Protein AF-A0A1F7W6I4-F1 (afdb_monomer_lite)

pLDDT: mean 79.69, std 18.47, range [38.31, 96.06]

Secondary structure (DSSP, 8-state):
------SSHHHHHHHHHHHHGGGS--PPP---TTEEEEES----HHHHHHHHHHHHHIIIIITTTS-TTS---TTSHHHHHHHHHHHHHHHHHHHHSTT-EEETTEEEETTEEEEE---

Sequence (119 aa):
MIMGNRGEGDREAIADSMEAIGKIERKATFSSRYVYKSEGVPNDPDVIAAIDAWADVWGNEVTSLVNNEGILNMEDPAQKAASEHLADKADAVAKLLPNAQFMTGMVKFDGGRVELSSS

Structure (mmCIF, N/CA/C/O backbone):
data_AF-A0A1F7W6I4-F1
#
_entry.id   AF-A0A1F7W6I4-F1
#
loop_
_atom_site.group_PDB
_atom_site.id
_atom_site.type_symbol
_atom_site.label_atom_id
_atom_site.label_alt_id
_atom_site.label_comp_id
_atom_site.label_asym_id
_atom_site.label_entity_id
_atom_site.label_seq_id
_atom_site.pdbx_PDB_ins_code
_atom_site.Cartn_x
_atom_site.Cartn_y
_atom_site.Cartn_z
_atom_site.occupancy
_atom_site.B_iso_or_equiv
_atom_site.auth_seq_id
_atom_site.auth_comp_id
_atom_site.auth_asym_id
_atom_site.auth_atom_id
_atom_site.pdbx_PDB_model_num
ATOM 1 N N . MET A 1 1 ? -48.519 20.800 43.716 1.00 38.31 1 MET A N 1
ATOM 2 C CA . MET A 1 1 ? -47.527 19.726 43.919 1.00 38.31 1 MET A CA 1
ATOM 3 C C . MET A 1 1 ? -47.147 19.154 42.565 1.00 38.31 1 MET A C 1
ATOM 5 O O . MET A 1 1 ? -48.041 18.830 41.802 1.00 38.31 1 MET A O 1
ATOM 9 N N . ILE A 1 2 ? -45.832 19.074 42.356 1.00 44.78 2 ILE A N 1
ATOM 10 C CA . ILE A 1 2 ? -45.048 18.177 41.490 1.00 44.78 2 ILE A CA 1
ATOM 11 C C . ILE A 1 2 ? -45.179 18.352 39.961 1.00 44.78 2 ILE A C 1
ATOM 13 O O . ILE A 1 2 ? -46.136 17.937 39.318 1.00 44.78 2 ILE A O 1
ATOM 17 N N . MET A 1 3 ? -44.112 18.979 39.448 1.00 50.19 3 MET A N 1
ATOM 18 C CA . MET A 1 3 ? -43.516 18.965 38.107 1.00 50.19 3 MET A CA 1
ATOM 19 C C . MET A 1 3 ? -43.651 17.659 37.313 1.00 50.19 3 MET A C 1
ATOM 21 O O . MET A 1 3 ? -43.640 16.569 37.871 1.00 50.19 3 MET A O 1
ATOM 25 N N . GLY A 1 4 ? -43.579 17.787 35.987 1.00 39.44 4 GLY A N 1
ATOM 26 C CA . GLY A 1 4 ? -43.217 16.685 35.099 1.00 39.44 4 GLY A CA 1
ATOM 27 C C . GLY A 1 4 ? -42.786 17.194 33.729 1.00 39.44 4 GLY A C 1
ATOM 28 O O . GLY A 1 4 ? -43.595 17.213 32.804 1.00 39.44 4 GLY A O 1
ATOM 29 N N . ASN A 1 5 ? -41.525 17.630 33.625 1.00 49.81 5 ASN A N 1
ATOM 30 C CA . ASN A 1 5 ? -40.815 17.893 32.371 1.00 49.81 5 ASN A CA 1
ATOM 31 C C . ASN A 1 5 ? -41.010 16.715 31.405 1.00 49.81 5 ASN A C 1
ATOM 33 O O . ASN A 1 5 ? -40.411 15.658 31.575 1.00 49.81 5 ASN A O 1
ATOM 37 N N . ARG A 1 6 ? -41.840 16.894 30.376 1.00 47.19 6 ARG A N 1
ATOM 38 C CA . ARG A 1 6 ? -42.013 15.919 29.294 1.00 47.19 6 ARG A CA 1
ATOM 39 C C . ARG A 1 6 ? -41.261 16.428 28.066 1.00 47.19 6 ARG A C 1
ATOM 41 O O . ARG A 1 6 ? -41.856 16.906 27.110 1.00 47.19 6 ARG A O 1
ATOM 48 N N . GLY A 1 7 ? -39.937 16.430 28.166 1.00 48.00 7 GLY A N 1
ATOM 49 C CA . GLY A 1 7 ? -39.043 16.886 27.097 1.00 48.00 7 GLY A CA 1
ATOM 50 C C . GLY A 1 7 ? -37.645 16.270 27.141 1.00 48.00 7 GLY A C 1
ATOM 51 O O . GLY A 1 7 ? -36.772 16.732 26.413 1.00 48.00 7 GLY A O 1
ATOM 52 N N . GLU A 1 8 ? -37.431 15.260 27.989 1.00 48.56 8 GLU A N 1
ATOM 53 C CA . GLU A 1 8 ? -36.101 14.692 28.253 1.00 48.56 8 GLU A CA 1
ATOM 54 C C . GLU A 1 8 ? -35.989 13.206 27.860 1.00 48.56 8 GLU A C 1
ATOM 56 O O . GLU A 1 8 ? -34.895 12.734 27.603 1.00 48.56 8 GLU A O 1
ATOM 61 N N . GLY A 1 9 ? -37.106 12.483 27.678 1.00 47.19 9 GLY A N 1
ATOM 62 C CA . GLY A 1 9 ? -37.075 11.054 27.313 1.00 47.19 9 GLY A CA 1
ATOM 63 C C . GLY A 1 9 ? -36.758 10.757 25.839 1.00 47.19 9 GLY A C 1
ATOM 64 O O . GLY A 1 9 ? -36.107 9.763 25.536 1.00 47.19 9 GLY A O 1
ATOM 65 N N . ASP A 1 10 ? -37.166 11.625 24.909 1.00 49.38 10 ASP A N 1
ATOM 66 C CA . ASP A 1 10 ? -36.937 11.411 23.468 1.00 49.38 10 ASP A CA 1
ATOM 67 C C . ASP A 1 10 ? -35.521 11.794 23.014 1.00 49.38 10 ASP A C 1
ATOM 69 O O . ASP A 1 10 ? -35.068 11.364 21.958 1.00 49.38 10 ASP A O 1
ATOM 73 N N . ARG A 1 11 ? -34.798 12.605 23.796 1.00 48.62 11 ARG A N 1
ATOM 74 C CA . ARG A 1 11 ? -33.423 13.009 23.457 1.00 48.62 11 ARG A CA 1
ATOM 75 C C . ARG A 1 11 ? -32.387 11.996 23.928 1.00 48.62 11 ARG A C 1
ATOM 77 O O . ARG A 1 11 ? -31.378 11.825 23.250 1.00 48.62 11 ARG A O 1
ATOM 84 N N . GLU A 1 12 ? -32.657 11.290 25.023 1.00 47.94 12 GLU A N 1
ATOM 85 C CA . GLU A 1 12 ? -31.777 10.224 25.511 1.00 47.94 12 GLU A CA 1
ATOM 86 C C . GLU A 1 12 ? -31.870 8.956 24.646 1.00 47.94 12 GLU A C 1
ATOM 88 O O . GLU A 1 12 ? -30.846 8.342 24.369 1.00 47.94 12 GLU A O 1
ATOM 93 N N . ALA A 1 13 ? -33.044 8.618 24.094 1.00 51.88 13 ALA A N 1
ATOM 94 C CA . ALA A 1 13 ? -33.189 7.453 23.208 1.00 51.88 13 ALA A CA 1
ATOM 95 C C . ALA A 1 13 ? -32.447 7.601 21.861 1.00 51.88 13 ALA A C 1
ATOM 97 O O . ALA A 1 13 ? -31.976 6.616 21.286 1.00 51.88 13 ALA A O 1
ATOM 98 N N . ILE A 1 14 ? -32.317 8.832 21.351 1.00 51.53 14 ILE A N 1
ATOM 99 C CA . ILE A 1 14 ? -31.561 9.113 20.119 1.00 51.53 14 ILE A CA 1
ATOM 100 C C . ILE A 1 14 ? -30.053 9.102 20.405 1.00 51.53 14 ILE A C 1
ATOM 102 O O . ILE A 1 14 ? -29.284 8.642 19.563 1.00 51.53 14 ILE A O 1
ATOM 106 N N . ALA A 1 15 ? -29.626 9.551 21.590 1.00 49.50 15 ALA A N 1
ATOM 107 C CA . ALA A 1 15 ? -28.229 9.471 22.013 1.00 49.50 15 ALA A CA 1
ATOM 108 C C . ALA A 1 15 ? -27.780 8.012 22.226 1.00 49.50 15 ALA A C 1
ATOM 110 O O . ALA A 1 15 ? -26.732 7.626 21.713 1.00 49.50 15 ALA A O 1
ATOM 111 N N . ASP A 1 16 ? -28.613 7.182 22.861 1.00 47.88 16 ASP A N 1
ATOM 112 C CA . ASP A 1 16 ? -28.350 5.747 23.067 1.00 47.88 16 ASP A CA 1
ATOM 113 C C . ASP A 1 16 ? -28.313 4.973 21.730 1.00 47.88 16 ASP A C 1
ATOM 115 O O . ASP A 1 16 ? -27.437 4.141 21.483 1.00 47.88 16 ASP A O 1
ATOM 119 N N . SER A 1 17 ? -29.175 5.353 20.777 1.00 48.31 17 SER A N 1
ATOM 120 C CA . SER A 1 17 ? -29.150 4.801 19.413 1.00 48.31 17 SER A CA 1
ATOM 121 C C . SER A 1 17 ? -27.929 5.254 18.598 1.00 48.31 17 SER A C 1
ATOM 123 O O . SER A 1 17 ? -27.455 4.506 17.745 1.00 48.31 17 SER A O 1
ATOM 125 N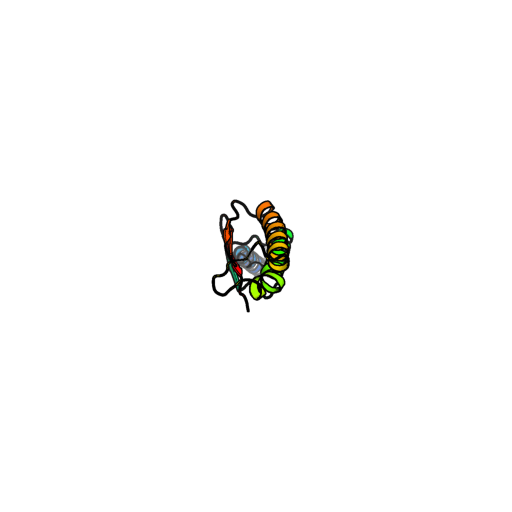 N . MET A 1 18 ? -27.388 6.456 18.838 1.00 47.78 18 MET A N 1
ATOM 126 C CA . MET A 1 18 ? -26.150 6.923 18.195 1.00 47.78 18 MET A CA 1
ATOM 127 C C . MET A 1 18 ? -24.899 6.259 18.784 1.00 47.78 18 MET A C 1
ATOM 129 O O . MET A 1 18 ? -23.935 6.041 18.050 1.00 47.78 18 MET A O 1
ATOM 133 N N . GLU A 1 19 ? -24.923 5.876 20.062 1.00 46.31 19 GLU A N 1
ATOM 134 C CA . GLU A 1 19 ? -23.831 5.134 20.699 1.00 46.31 19 GLU A CA 1
ATOM 135 C C . GLU A 1 19 ? -23.801 3.662 20.238 1.00 46.31 19 GLU A C 1
ATOM 137 O O . GLU A 1 19 ? -22.729 3.115 19.966 1.00 46.31 19 GLU A O 1
ATOM 142 N N . ALA A 1 20 ? -24.967 3.053 19.979 1.00 43.25 20 ALA A N 1
ATOM 143 C CA . ALA A 1 20 ? -25.069 1.726 19.357 1.00 43.25 20 ALA A CA 1
ATOM 144 C C . ALA A 1 20 ? -24.645 1.699 17.868 1.00 43.25 20 ALA A C 1
ATOM 146 O O . ALA A 1 20 ? -24.175 0.673 17.370 1.00 43.25 20 ALA A O 1
ATOM 147 N N . ILE A 1 21 ? -24.731 2.833 17.159 1.00 48.34 21 ILE A N 1
ATOM 148 C CA . ILE A 1 21 ? -24.166 3.025 15.805 1.00 48.34 21 ILE A CA 1
ATOM 149 C C . ILE A 1 21 ? -22.642 3.292 15.861 1.00 48.34 21 ILE A C 1
ATOM 151 O O . ILE A 1 21 ? -21.961 3.267 14.836 1.00 48.34 21 ILE A O 1
ATOM 155 N N . GLY A 1 22 ? -22.059 3.464 17.052 1.00 41.38 22 GLY A N 1
ATOM 156 C CA . GLY A 1 22 ? -20.618 3.653 17.265 1.00 41.38 22 GLY A CA 1
ATOM 157 C C . GLY A 1 22 ? -19.746 2.420 16.984 1.00 41.38 22 GLY A C 1
ATOM 158 O O . GLY A 1 22 ? -18.523 2.529 16.994 1.00 41.38 22 GLY A O 1
ATOM 159 N N . LYS A 1 23 ? -20.348 1.255 16.701 1.00 41.53 23 LYS A N 1
ATOM 160 C CA . LYS A 1 23 ? -19.648 0.014 16.313 1.00 41.53 23 LYS A CA 1
ATOM 161 C C . LYS A 1 23 ? -19.985 -0.485 14.909 1.00 41.53 23 LYS A C 1
ATOM 163 O O . LYS A 1 23 ? -19.719 -1.639 14.583 1.00 41.53 23 LYS A O 1
ATOM 168 N N . ILE A 1 24 ? -20.519 0.369 14.040 1.00 47.69 24 ILE A N 1
ATOM 169 C CA . ILE A 1 24 ? -20.276 0.152 12.614 1.00 47.69 24 ILE A CA 1
ATOM 170 C C . ILE A 1 24 ? -18.834 0.608 12.409 1.00 47.69 24 ILE A C 1
ATOM 172 O O . ILE A 1 24 ? -18.599 1.804 12.250 1.00 47.69 24 ILE A O 1
ATOM 176 N N . GLU A 1 25 ? -17.866 -0.310 12.502 1.00 53.81 25 GLU A N 1
ATOM 177 C CA . GLU A 1 25 ? -16.487 -0.038 12.086 1.00 53.81 25 GLU A CA 1
ATOM 178 C C . GLU A 1 25 ? -16.557 0.562 10.679 1.00 53.81 25 GLU A C 1
ATOM 180 O O . GLU A 1 25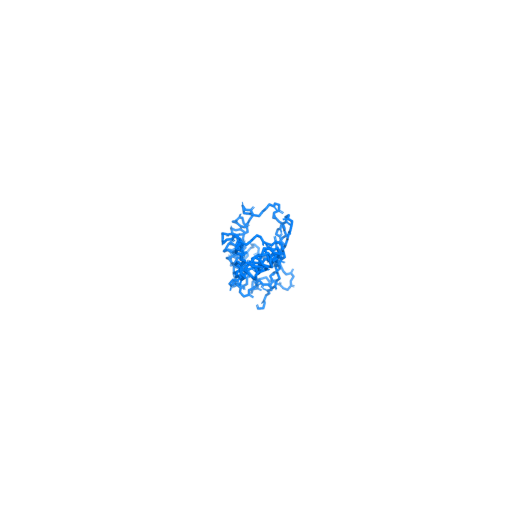 ? -16.860 -0.128 9.701 1.00 53.81 25 GLU A O 1
ATOM 185 N N . ARG A 1 26 ? -16.412 1.889 10.575 1.00 58.41 26 ARG A N 1
ATOM 186 C CA . ARG A 1 26 ? -16.491 2.570 9.287 1.00 58.41 26 ARG A CA 1
ATOM 187 C C . ARG A 1 26 ? -15.354 2.011 8.456 1.00 58.41 26 ARG A C 1
ATOM 189 O O . ARG A 1 26 ? -14.195 2.212 8.818 1.00 58.41 26 ARG A O 1
ATOM 196 N N . LYS A 1 27 ? -15.696 1.314 7.368 1.00 67.88 27 LYS A N 1
ATOM 197 C CA . LYS A 1 27 ? -14.712 0.829 6.400 1.00 67.88 27 LYS A CA 1
ATOM 198 C C . LYS A 1 27 ? -13.776 1.982 6.041 1.00 67.88 27 LYS A C 1
ATOM 200 O O . LYS A 1 27 ? -14.248 3.084 5.747 1.00 67.88 27 LYS A O 1
ATOM 205 N N . ALA A 1 28 ? -12.473 1.726 6.094 1.00 81.31 28 ALA A N 1
ATOM 206 C CA . ALA A 1 28 ? -11.476 2.675 5.624 1.00 81.31 28 ALA A CA 1
ATOM 207 C C . ALA A 1 28 ? -11.813 3.083 4.180 1.00 81.31 28 ALA A C 1
ATOM 209 O O . ALA A 1 28 ? -12.163 2.239 3.350 1.00 81.31 28 ALA A O 1
ATOM 210 N N . THR A 1 29 ? -11.785 4.388 3.918 1.00 86.25 29 THR A N 1
ATOM 211 C CA . THR A 1 29 ? -12.097 4.958 2.604 1.00 86.25 29 THR A CA 1
ATOM 212 C C . THR A 1 29 ? -10.791 5.340 1.930 1.00 86.25 29 THR A C 1
ATOM 214 O O . THR A 1 29 ? -10.019 6.096 2.507 1.00 86.25 29 THR A O 1
ATOM 217 N N . PHE A 1 30 ? -10.565 4.810 0.732 1.00 89.94 30 PHE A N 1
ATOM 218 C CA . PHE A 1 30 ? -9.332 4.973 -0.038 1.00 89.94 30 PHE A CA 1
ATOM 219 C C . PHE A 1 30 ? -9.577 5.891 -1.230 1.00 89.94 30 PHE A C 1
ATOM 221 O O . PHE A 1 30 ? -10.650 5.842 -1.838 1.00 89.94 30 PHE A O 1
ATOM 228 N N . SER A 1 31 ? -8.595 6.728 -1.549 1.00 91.19 31 SER A N 1
ATOM 229 C CA . SER A 1 31 ? -8.631 7.594 -2.732 1.00 91.19 31 SER A CA 1
ATOM 230 C C . SER A 1 31 ? -8.090 6.880 -3.967 1.00 91.19 31 SER A C 1
ATOM 232 O O . SER A 1 31 ? -8.482 7.213 -5.087 1.00 91.19 31 SER A O 1
ATOM 234 N N . SER A 1 32 ? -7.204 5.898 -3.779 1.00 89.31 32 SER A N 1
ATOM 235 C CA . SER A 1 32 ? -6.639 5.128 -4.879 1.00 89.31 32 SER A CA 1
ATOM 236 C C . SER A 1 32 ? -7.709 4.257 -5.529 1.00 89.31 32 SER A C 1
ATOM 238 O O . SER A 1 32 ? -8.375 3.446 -4.881 1.00 89.31 32 SER A O 1
ATOM 240 N N . ARG A 1 33 ? -7.836 4.377 -6.855 1.00 91.88 33 ARG A N 1
ATOM 241 C CA . ARG A 1 33 ? -8.755 3.552 -7.658 1.00 91.88 33 ARG A CA 1
ATOM 242 C C . ARG A 1 33 ? -8.379 2.071 -7.673 1.00 91.88 33 ARG A C 1
ATOM 244 O O . ARG A 1 33 ? -9.208 1.239 -8.023 1.00 91.88 33 ARG A O 1
ATOM 251 N N . TYR A 1 34 ? -7.135 1.759 -7.315 1.00 92.38 34 TYR A N 1
ATOM 252 C CA . TYR A 1 34 ? -6.605 0.405 -7.362 1.00 92.38 34 TYR A CA 1
ATOM 253 C C . TYR A 1 34 ? -6.927 -0.391 -6.103 1.00 92.38 34 TYR A C 1
ATOM 255 O O . TYR A 1 34 ? -6.756 -1.605 -6.114 1.00 92.38 34 TYR A O 1
ATOM 263 N N . VAL A 1 35 ? -7.425 0.234 -5.031 1.00 92.44 35 VAL A N 1
ATOM 264 C CA . VAL A 1 35 ? -7.907 -0.502 -3.857 1.00 92.44 35 VAL A CA 1
ATOM 265 C C . VAL A 1 35 ? -9.265 -1.126 -4.179 1.00 92.44 35 VAL A C 1
ATOM 267 O O . VAL A 1 35 ? -10.297 -0.460 -4.190 1.00 92.44 35 VAL A O 1
ATOM 270 N N . TYR A 1 36 ? -9.267 -2.435 -4.429 1.00 90.50 36 TYR A N 1
ATOM 271 C CA . TYR A 1 36 ? -10.475 -3.193 -4.757 1.00 90.50 36 TYR A CA 1
ATOM 272 C C . TYR A 1 36 ? -11.236 -3.630 -3.508 1.00 90.50 36 TYR A C 1
ATOM 274 O O . TYR A 1 36 ? -12.463 -3.518 -3.436 1.00 90.50 36 TYR A O 1
ATOM 282 N N . LYS A 1 37 ? -10.506 -4.142 -2.514 1.00 90.69 37 LYS A N 1
ATOM 283 C CA . LYS A 1 37 ? -11.089 -4.646 -1.272 1.00 90.69 37 LYS A CA 1
ATOM 284 C C . LYS A 1 37 ? -10.227 -4.256 -0.086 1.00 90.69 37 LYS A C 1
ATOM 286 O O . LYS A 1 37 ? -9.010 -4.392 -0.123 1.00 90.69 37 LYS A O 1
ATOM 291 N N . SER A 1 38 ? -10.872 -3.840 0.994 1.00 92.19 38 SER A N 1
ATOM 292 C CA . SER A 1 38 ? -10.233 -3.576 2.278 1.00 92.19 38 SER A CA 1
ATOM 293 C C . SER A 1 38 ? -11.076 -4.151 3.412 1.00 92.19 38 SER A C 1
ATOM 295 O O . SER A 1 38 ? -12.304 -4.020 3.443 1.00 92.19 38 SER A O 1
ATOM 297 N N . GLU A 1 39 ? -10.414 -4.838 4.335 1.00 92.19 39 GLU A N 1
ATOM 298 C CA . GLU A 1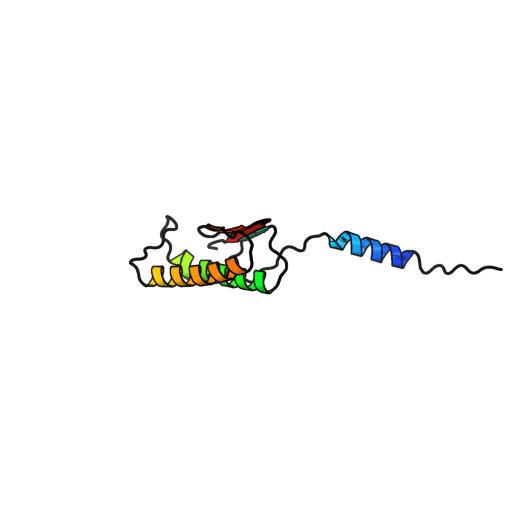 39 ? -11.031 -5.472 5.499 1.00 92.19 39 GLU A CA 1
ATOM 299 C C . GLU A 1 39 ? -10.125 -5.259 6.709 1.00 92.19 39 GLU A C 1
ATOM 301 O O . GLU A 1 39 ? -8.925 -5.500 6.620 1.00 92.19 39 GLU A O 1
ATOM 306 N N . GLY A 1 40 ? -10.688 -4.790 7.827 1.00 89.75 40 GLY A N 1
ATOM 307 C CA . GLY A 1 40 ? -9.946 -4.618 9.081 1.00 89.75 40 GLY A CA 1
ATOM 308 C C . GLY A 1 40 ? -8.855 -3.544 9.067 1.00 89.75 40 GLY A C 1
ATOM 309 O O . GLY A 1 40 ? -8.024 -3.515 9.967 1.00 89.75 40 GLY A O 1
ATOM 310 N N . VAL A 1 41 ? -8.825 -2.665 8.057 1.00 90.56 41 VAL A N 1
ATOM 311 C CA . VAL A 1 41 ? -7.873 -1.547 8.021 1.00 90.56 41 VAL A CA 1
ATOM 312 C C . VAL A 1 41 ? -8.273 -0.502 9.069 1.00 90.56 41 VAL A C 1
ATOM 314 O O . VAL A 1 41 ? -9.427 -0.059 9.049 1.00 90.56 41 VAL A O 1
ATOM 317 N N . PRO A 1 42 ? -7.346 -0.068 9.944 1.00 88.25 42 PRO A N 1
ATOM 318 C CA . PRO A 1 42 ? -7.581 1.046 10.853 1.00 88.25 42 PRO A CA 1
ATOM 319 C C . PRO A 1 42 ? -8.043 2.294 10.096 1.00 88.25 42 PRO A C 1
ATOM 321 O O . PRO A 1 42 ? -7.477 2.643 9.062 1.00 88.25 42 PRO A O 1
ATOM 324 N N . ASN A 1 43 ? -9.047 2.999 10.619 1.00 87.69 43 ASN A N 1
ATOM 325 C CA . ASN A 1 43 ? -9.511 4.266 10.043 1.00 87.69 43 ASN A CA 1
ATOM 326 C C . ASN A 1 43 ? -8.596 5.430 10.471 1.00 87.69 43 ASN A C 1
ATOM 328 O O . ASN A 1 43 ? -9.040 6.430 11.032 1.00 87.69 43 ASN A O 1
ATOM 332 N N . ASP A 1 44 ? -7.297 5.221 10.279 1.00 89.62 44 ASP A N 1
ATOM 333 C CA . ASP A 1 44 ? -6.217 6.141 10.594 1.00 89.62 44 ASP A CA 1
ATOM 334 C C . ASP A 1 44 ? -5.739 6.804 9.288 1.00 89.62 44 ASP A C 1
ATOM 336 O O . ASP A 1 44 ? -5.503 6.101 8.299 1.00 89.62 44 ASP A O 1
ATOM 340 N N . PRO A 1 45 ? -5.644 8.144 9.234 1.00 90.69 45 PRO A N 1
ATOM 341 C CA . PRO A 1 45 ? -5.328 8.852 7.999 1.00 90.69 45 PRO A CA 1
ATOM 342 C C . PRO A 1 45 ? -3.921 8.545 7.477 1.00 90.69 45 PRO A C 1
ATOM 344 O O . PRO A 1 45 ? -3.740 8.520 6.260 1.00 90.69 45 PRO A O 1
ATOM 347 N N . ASP A 1 46 ? -2.946 8.276 8.351 1.00 93.31 46 ASP A N 1
ATOM 348 C CA . ASP A 1 46 ? -1.586 7.924 7.942 1.00 93.31 46 ASP A CA 1
ATOM 349 C C . ASP A 1 46 ? -1.555 6.514 7.340 1.00 93.31 46 ASP A C 1
ATOM 351 O O . ASP A 1 46 ? -0.938 6.296 6.294 1.00 93.31 46 ASP A O 1
ATOM 355 N N . VAL A 1 47 ? -2.290 5.565 7.937 1.00 93.12 47 VAL A N 1
ATOM 356 C CA . VAL A 1 47 ? -2.465 4.210 7.382 1.00 93.12 47 VAL A CA 1
ATOM 357 C C . VAL A 1 47 ? -3.132 4.265 6.008 1.00 93.12 47 VAL A C 1
ATOM 359 O O . VAL A 1 47 ? -2.649 3.640 5.061 1.00 93.12 47 VAL A O 1
ATOM 362 N N . ILE A 1 48 ? -4.229 5.017 5.882 1.00 94.00 48 ILE A N 1
ATOM 363 C CA . ILE A 1 48 ? -4.973 5.151 4.624 1.00 94.00 48 ILE A CA 1
ATOM 364 C C . ILE A 1 48 ? -4.089 5.783 3.547 1.00 94.00 48 ILE A C 1
ATOM 366 O O . ILE A 1 48 ? -3.990 5.230 2.454 1.00 94.00 48 ILE A O 1
ATOM 370 N N . ALA A 1 49 ? -3.402 6.885 3.859 1.00 95.62 49 ALA A N 1
ATOM 371 C CA . ALA A 1 49 ? -2.525 7.568 2.912 1.00 95.62 49 ALA A CA 1
ATOM 372 C C . ALA A 1 49 ? -1.345 6.689 2.465 1.00 95.62 49 ALA A C 1
ATOM 374 O O . ALA A 1 49 ? -0.982 6.697 1.288 1.00 95.62 49 ALA A O 1
ATOM 375 N N . ALA A 1 50 ? -0.761 5.902 3.376 1.00 95.88 50 ALA A N 1
ATOM 376 C CA . ALA A 1 50 ? 0.319 4.978 3.039 1.00 95.88 50 ALA A CA 1
ATOM 377 C C . ALA A 1 50 ? -0.158 3.854 2.103 1.00 95.88 50 ALA A C 1
ATOM 379 O O . ALA A 1 50 ? 0.525 3.534 1.129 1.00 95.88 50 ALA A O 1
ATOM 380 N N . ILE A 1 51 ? -1.336 3.279 2.368 1.00 95.31 51 ILE A N 1
ATOM 381 C CA . ILE A 1 51 ? -1.936 2.250 1.508 1.00 95.31 51 ILE A CA 1
ATOM 382 C C . ILE A 1 51 ? -2.325 2.838 0.148 1.00 95.31 51 ILE A C 1
ATOM 384 O O . ILE A 1 51 ? -2.065 2.188 -0.860 1.00 95.31 51 ILE A O 1
ATOM 388 N N . ASP A 1 52 ? -2.891 4.048 0.100 1.00 95.75 52 ASP A N 1
ATOM 389 C CA . ASP A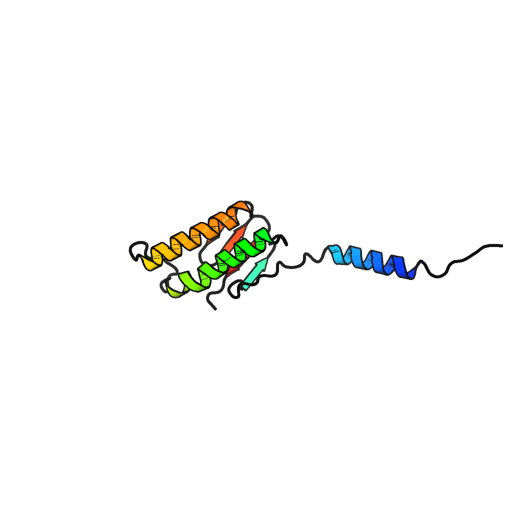 1 52 ? -3.214 4.746 -1.153 1.00 95.75 52 ASP A CA 1
ATOM 390 C C . ASP A 1 52 ? -1.956 4.943 -2.009 1.00 95.75 52 ASP A C 1
ATOM 392 O O . ASP A 1 52 ? -1.938 4.566 -3.179 1.00 95.75 52 ASP A O 1
ATOM 396 N N . ALA A 1 53 ? -0.870 5.449 -1.415 1.00 96.06 53 ALA A N 1
ATOM 397 C CA . ALA A 1 53 ? 0.392 5.641 -2.125 1.00 96.06 53 ALA A CA 1
ATOM 398 C C . ALA A 1 53 ? 0.978 4.315 -2.636 1.00 96.06 53 ALA A C 1
ATOM 400 O O . ALA A 1 53 ? 1.460 4.239 -3.765 1.00 96.06 53 ALA A O 1
ATOM 401 N N . TRP A 1 54 ? 0.925 3.256 -1.825 1.00 95.56 54 TRP A N 1
ATOM 402 C CA . TRP A 1 54 ? 1.365 1.924 -2.238 1.00 95.56 54 TRP A CA 1
ATOM 403 C C . TRP A 1 54 ? 0.500 1.355 -3.377 1.00 95.56 54 TRP A C 1
ATOM 405 O O . TRP A 1 54 ? 1.037 0.824 -4.352 1.00 95.56 54 TRP A O 1
ATOM 415 N N . ALA A 1 55 ? -0.823 1.517 -3.294 1.00 94.69 55 ALA A N 1
ATOM 416 C CA . ALA A 1 55 ? -1.775 1.083 -4.311 1.00 94.69 55 ALA A CA 1
ATOM 417 C C . ALA A 1 55 ? -1.595 1.827 -5.642 1.00 94.69 55 ALA A C 1
ATOM 419 O O . ALA A 1 55 ? -1.662 1.212 -6.708 1.00 94.69 55 ALA A O 1
ATOM 420 N N . ASP A 1 56 ? -1.307 3.127 -5.591 1.00 94.31 56 ASP A N 1
ATOM 421 C CA . ASP A 1 56 ? -1.043 3.934 -6.778 1.00 94.31 56 ASP A CA 1
ATOM 422 C C . ASP A 1 56 ? 0.262 3.542 -7.469 1.00 94.31 56 ASP A C 1
ATOM 424 O O . ASP A 1 56 ? 0.280 3.461 -8.695 1.00 94.31 56 ASP A O 1
ATOM 428 N N . VAL A 1 57 ? 1.334 3.237 -6.730 1.00 92.88 57 VAL A N 1
ATOM 429 C CA . VAL A 1 57 ? 2.573 2.719 -7.343 1.00 92.88 57 VAL A CA 1
ATOM 430 C C . VAL A 1 57 ? 2.322 1.353 -7.982 1.00 92.88 57 VAL A C 1
ATOM 432 O O . VAL A 1 57 ? 2.718 1.121 -9.126 1.00 92.88 57 VAL A O 1
ATOM 435 N N . TRP A 1 58 ? 1.601 0.462 -7.292 1.00 91.19 58 TRP A N 1
ATOM 436 C CA . TRP A 1 58 ? 1.212 -0.831 -7.854 1.00 91.19 58 TRP A CA 1
ATOM 437 C C . TRP A 1 58 ? 0.474 -0.662 -9.189 1.00 91.19 58 TRP A C 1
ATOM 439 O O . TRP A 1 58 ? 0.896 -1.198 -10.214 1.00 91.19 58 TRP A O 1
ATOM 449 N N . GLY A 1 59 ? -0.605 0.117 -9.199 1.00 89.69 59 GLY A N 1
ATOM 450 C CA . GLY A 1 59 ? -1.447 0.287 -10.375 1.00 89.69 59 GLY A CA 1
ATOM 451 C C . GLY A 1 59 ? -0.804 1.101 -11.498 1.00 89.69 59 GLY A C 1
ATOM 452 O O . GLY A 1 59 ? -0.907 0.711 -12.656 1.00 89.69 59 GLY A O 1
ATOM 453 N N . ASN A 1 60 ? -0.119 2.203 -11.194 1.00 90.31 60 ASN A N 1
ATOM 454 C CA . ASN A 1 60 ? 0.420 3.101 -12.221 1.00 90.31 60 ASN A CA 1
ATOM 455 C C . ASN A 1 60 ? 1.761 2.634 -12.794 1.00 90.31 60 ASN A C 1
ATOM 457 O O . ASN A 1 60 ? 2.029 2.871 -13.970 1.00 90.31 60 ASN A O 1
ATOM 461 N N . GLU A 1 61 ? 2.607 2.004 -11.977 1.00 90.00 61 GLU A N 1
ATOM 462 C CA . GLU A 1 61 ? 3.987 1.689 -12.357 1.00 90.00 61 GLU A CA 1
ATOM 463 C C . GLU A 1 61 ? 4.197 0.184 -12.526 1.00 90.00 61 GLU A C 1
ATOM 465 O O . GLU A 1 61 ? 4.842 -0.241 -13.479 1.00 90.00 61 GLU A O 1
ATOM 470 N N . VAL A 1 62 ? 3.629 -0.648 -11.649 1.00 87.94 62 VAL A N 1
ATOM 471 C CA . VAL A 1 62 ? 3.959 -2.082 -11.609 1.00 87.94 62 VAL A CA 1
ATOM 472 C C . VAL A 1 62 ? 3.057 -2.922 -12.513 1.00 87.94 62 VAL A C 1
ATOM 474 O O . VAL A 1 62 ? 3.565 -3.748 -13.267 1.00 87.94 62 VAL A O 1
ATOM 477 N N . THR A 1 63 ? 1.736 -2.717 -12.505 1.00 85.94 63 THR A N 1
ATOM 478 C CA . THR A 1 63 ? 0.794 -3.585 -13.249 1.00 85.94 63 THR A CA 1
ATOM 479 C C . THR A 1 63 ? 1.012 -3.594 -14.764 1.00 85.94 63 THR A C 1
ATOM 481 O O . THR A 1 63 ? 0.749 -4.604 -15.407 1.00 85.94 63 THR A O 1
ATOM 484 N N . SER A 1 64 ? 1.524 -2.499 -15.335 1.00 82.69 64 SER A N 1
ATOM 485 C CA . SER A 1 64 ? 1.844 -2.406 -16.769 1.00 82.69 64 SER A CA 1
ATOM 486 C C . SER A 1 64 ? 3.198 -3.028 -17.131 1.00 82.69 64 SER A C 1
ATOM 488 O O . SER A 1 64 ? 3.482 -3.238 -18.309 1.00 82.69 64 SER A O 1
ATOM 490 N N . LEU A 1 65 ? 4.042 -3.286 -16.130 1.00 83.94 65 LEU A N 1
ATOM 491 C CA . LEU A 1 65 ? 5.410 -3.776 -16.287 1.00 83.94 65 LEU A CA 1
ATOM 492 C C . LEU A 1 65 ? 5.565 -5.251 -15.911 1.00 83.94 65 LEU A C 1
ATOM 494 O O . LEU A 1 65 ? 6.468 -5.918 -16.416 1.00 83.94 65 LEU A O 1
ATOM 498 N N . VAL A 1 66 ? 4.697 -5.771 -15.042 1.00 77.25 66 VAL A N 1
ATOM 499 C CA . VAL A 1 66 ? 4.664 -7.202 -14.743 1.00 77.25 66 VAL A CA 1
ATOM 500 C C . VAL A 1 66 ? 4.249 -7.983 -15.986 1.00 77.25 66 VAL A C 1
ATOM 502 O O . VAL A 1 66 ? 3.274 -7.661 -16.663 1.00 77.25 66 VAL A O 1
ATOM 505 N N . ASN A 1 67 ? 4.992 -9.046 -16.283 1.00 68.94 67 ASN A N 1
ATOM 506 C CA . ASN A 1 67 ? 4.588 -9.996 -17.316 1.00 68.94 67 ASN A CA 1
ATOM 507 C C . ASN A 1 67 ? 3.315 -10.748 -16.880 1.00 68.94 67 ASN A C 1
ATOM 509 O O . ASN A 1 67 ? 2.910 -10.673 -15.721 1.00 68.94 67 ASN A O 1
ATOM 513 N N . ASN A 1 68 ? 2.720 -11.547 -17.775 1.00 61.88 68 ASN A N 1
ATOM 514 C CA . ASN A 1 68 ? 1.515 -12.349 -17.487 1.00 61.88 68 ASN A CA 1
ATOM 515 C C . ASN A 1 68 ? 1.623 -13.258 -16.242 1.00 61.88 68 ASN A C 1
ATOM 517 O O . ASN A 1 68 ? 0.606 -13.722 -15.734 1.00 61.88 68 ASN A O 1
ATOM 521 N N . GLU A 1 69 ? 2.836 -13.516 -15.751 1.00 62.94 69 GLU A N 1
ATOM 522 C CA . GLU A 1 69 ? 3.108 -14.307 -14.547 1.00 62.94 69 GLU A CA 1
ATOM 523 C C . GLU A 1 69 ? 3.178 -13.468 -13.254 1.00 62.94 69 GLU A C 1
ATOM 525 O O . GLU A 1 69 ? 3.369 -14.019 -12.174 1.00 62.94 69 GLU A O 1
ATOM 530 N N . GLY A 1 70 ? 3.032 -12.139 -13.330 1.00 67.12 70 GLY A N 1
ATOM 531 C CA . GLY A 1 70 ? 3.121 -11.247 -12.168 1.00 67.12 70 GLY A CA 1
ATOM 532 C C . GLY A 1 70 ? 4.547 -11.048 -11.641 1.00 67.12 70 GLY A C 1
ATOM 533 O O . GLY A 1 70 ? 4.722 -10.608 -10.506 1.00 67.12 70 GLY A O 1
ATOM 534 N N . ILE A 1 71 ? 5.561 -11.399 -12.440 1.00 74.06 71 ILE A N 1
ATOM 535 C CA . ILE A 1 71 ? 6.979 -11.369 -12.062 1.00 74.06 71 ILE A CA 1
ATOM 536 C C . ILE A 1 71 ? 7.659 -10.170 -12.727 1.00 74.06 71 ILE A C 1
ATOM 538 O O . ILE A 1 71 ? 7.570 -10.001 -13.947 1.00 74.06 71 ILE A O 1
ATOM 542 N N . LEU A 1 72 ? 8.358 -9.369 -11.917 1.00 79.44 72 LEU A N 1
ATOM 543 C CA . LEU A 1 72 ? 9.234 -8.295 -12.386 1.00 79.44 72 LEU A CA 1
ATOM 544 C C . LEU A 1 72 ? 10.625 -8.850 -12.711 1.00 79.44 72 LEU A C 1
ATOM 546 O O . LEU A 1 72 ? 11.234 -9.561 -11.910 1.00 79.44 72 LEU A O 1
ATOM 550 N N . ASN A 1 73 ? 11.140 -8.496 -13.883 1.00 82.25 73 ASN A N 1
ATOM 551 C CA . ASN A 1 73 ? 12.511 -8.746 -14.284 1.00 82.25 73 ASN A CA 1
ATOM 552 C C . ASN A 1 73 ? 13.433 -7.668 -13.696 1.00 82.25 73 ASN A C 1
ATOM 554 O O . ASN A 1 73 ? 13.487 -6.549 -14.195 1.00 82.25 73 ASN A O 1
ATOM 558 N N . MET A 1 74 ? 14.205 -8.024 -12.670 1.00 83.94 74 MET A N 1
ATOM 559 C CA . MET A 1 74 ? 15.151 -7.113 -12.008 1.00 83.94 74 MET A CA 1
ATOM 560 C C . MET A 1 74 ? 16.358 -6.717 -12.877 1.00 83.94 74 MET A C 1
ATOM 562 O O . MET A 1 74 ? 17.129 -5.839 -12.482 1.00 83.94 74 MET A O 1
ATOM 566 N N . GLU A 1 75 ? 16.544 -7.357 -14.035 1.00 87.38 75 GLU A N 1
ATOM 567 C CA . GLU A 1 75 ? 17.542 -6.956 -15.032 1.00 87.38 75 GLU A CA 1
ATOM 568 C C . GLU A 1 75 ? 17.039 -5.809 -15.923 1.00 87.38 75 GLU A C 1
ATOM 570 O O . GLU A 1 75 ? 17.852 -5.074 -16.485 1.00 87.38 75 GLU A O 1
ATOM 575 N N . ASP A 1 76 ? 15.718 -5.617 -16.029 1.00 87.56 76 ASP A N 1
ATOM 576 C CA . ASP A 1 76 ? 15.143 -4.462 -16.711 1.00 87.56 76 ASP A CA 1
ATOM 577 C C . ASP A 1 76 ? 15.142 -3.242 -15.769 1.00 87.56 76 ASP A C 1
ATOM 579 O O . ASP A 1 76 ? 14.580 -3.302 -14.671 1.00 87.56 76 ASP A O 1
ATOM 583 N N . PRO A 1 77 ? 15.756 -2.112 -16.162 1.00 88.38 77 PRO A N 1
ATOM 584 C CA . PRO A 1 77 ? 15.899 -0.960 -15.280 1.00 88.38 77 PRO A CA 1
ATOM 585 C C . PRO A 1 77 ? 14.560 -0.301 -14.921 1.00 88.38 77 PRO A C 1
ATOM 587 O O . PRO A 1 77 ? 14.445 0.245 -13.825 1.00 88.38 77 PRO A O 1
ATOM 590 N N . ALA A 1 78 ? 13.551 -0.348 -15.799 1.00 86.69 78 ALA A N 1
ATOM 591 C CA . ALA A 1 78 ? 12.239 0.229 -15.516 1.00 86.69 78 ALA A CA 1
ATOM 592 C C . ALA A 1 78 ? 11.456 -0.648 -14.530 1.00 86.69 78 ALA A C 1
ATOM 594 O O . ALA A 1 78 ? 10.896 -0.135 -13.562 1.00 86.69 78 ALA A O 1
ATOM 595 N N . GLN A 1 79 ? 11.482 -1.970 -14.720 1.00 88.94 79 GLN A N 1
ATOM 596 C CA . GLN A 1 79 ? 10.856 -2.917 -13.792 1.00 88.94 79 GLN A CA 1
ATOM 597 C C . GLN A 1 79 ? 11.539 -2.906 -12.423 1.00 88.94 79 GLN A C 1
ATOM 599 O O . GLN A 1 79 ? 10.860 -2.933 -11.396 1.00 88.94 79 GLN A O 1
ATOM 604 N N . LYS A 1 80 ? 12.873 -2.804 -12.396 1.00 90.19 80 LYS A N 1
ATOM 605 C CA . LYS A 1 80 ? 13.636 -2.661 -11.157 1.00 90.19 80 LYS A CA 1
ATOM 606 C C . LYS A 1 80 ? 13.261 -1.378 -10.411 1.00 90.19 80 LYS A C 1
ATOM 608 O O . LYS A 1 80 ? 12.929 -1.459 -9.233 1.00 90.19 80 LYS A O 1
ATOM 613 N N . ALA A 1 81 ? 13.250 -0.227 -11.088 1.00 90.69 81 ALA A N 1
ATOM 614 C CA . ALA A 1 81 ? 12.892 1.046 -10.462 1.00 90.69 81 ALA A CA 1
ATOM 615 C C . ALA A 1 81 ? 11.461 1.028 -9.895 1.00 90.69 81 ALA A C 1
ATOM 617 O O . ALA A 1 81 ? 11.251 1.437 -8.753 1.00 90.69 81 ALA A O 1
ATOM 618 N N . ALA A 1 82 ? 10.495 0.485 -10.646 1.00 90.38 82 ALA A N 1
ATOM 619 C CA . ALA A 1 82 ? 9.120 0.322 -10.174 1.00 90.38 82 ALA A CA 1
ATOM 620 C C . ALA A 1 82 ? 9.033 -0.639 -8.974 1.00 90.38 82 ALA A C 1
ATOM 622 O O . ALA A 1 82 ? 8.301 -0.377 -8.020 1.00 90.38 82 ALA A O 1
ATOM 623 N N . SER A 1 83 ? 9.816 -1.727 -8.972 1.00 89.44 83 SER A N 1
ATOM 624 C CA . SER A 1 83 ? 9.889 -2.652 -7.835 1.00 89.44 83 SER A CA 1
ATOM 625 C C . SER A 1 83 ? 10.483 -2.000 -6.588 1.00 89.44 83 SER A C 1
ATOM 627 O O . SER A 1 83 ? 9.989 -2.240 -5.488 1.00 89.44 83 SER A O 1
ATOM 629 N N . GLU A 1 84 ? 11.555 -1.220 -6.735 1.00 92.38 84 GLU A N 1
ATOM 630 C CA . GLU A 1 84 ? 12.208 -0.509 -5.631 1.00 92.38 84 GLU A CA 1
ATOM 631 C C . GLU A 1 84 ? 11.274 0.564 -5.057 1.00 92.38 84 GLU A C 1
ATOM 633 O O . GLU A 1 84 ? 11.142 0.679 -3.838 1.00 92.38 84 GLU A O 1
ATOM 638 N N . HIS A 1 85 ? 10.553 1.287 -5.919 1.00 93.62 85 HIS A N 1
ATOM 639 C CA . HIS A 1 85 ? 9.558 2.269 -5.496 1.00 93.62 85 HIS A CA 1
ATOM 640 C C . HIS A 1 85 ? 8.364 1.613 -4.785 1.00 93.62 85 HIS A C 1
ATOM 642 O O . HIS A 1 85 ? 7.930 2.092 -3.736 1.00 93.62 85 HIS A O 1
ATOM 648 N N . LEU A 1 86 ? 7.870 0.477 -5.292 1.00 92.69 86 LEU A N 1
ATOM 649 C CA . LEU A 1 86 ? 6.817 -0.292 -4.627 1.00 92.69 86 LEU A CA 1
ATOM 650 C C . LEU A 1 86 ? 7.277 -0.789 -3.250 1.00 92.69 86 LEU A C 1
ATOM 652 O O . LEU A 1 86 ? 6.508 -0.723 -2.291 1.00 92.69 86 LEU A O 1
ATOM 656 N N . ALA A 1 87 ? 8.520 -1.267 -3.142 1.00 92.81 87 ALA A N 1
ATOM 657 C CA . ALA A 1 87 ? 9.100 -1.733 -1.886 1.00 92.81 87 ALA A CA 1
ATOM 658 C C . ALA A 1 87 ? 9.253 -0.601 -0.854 1.00 92.81 87 ALA A C 1
ATOM 660 O O . ALA A 1 87 ? 8.947 -0.815 0.316 1.00 92.81 87 ALA A O 1
ATOM 661 N N . ASP A 1 88 ? 9.647 0.606 -1.276 1.00 94.88 88 ASP A N 1
ATOM 662 C CA . ASP A 1 88 ? 9.678 1.802 -0.416 1.00 94.88 88 ASP A CA 1
ATOM 663 C C . ASP A 1 88 ? 8.294 2.114 0.178 1.00 94.88 88 ASP A C 1
ATOM 665 O O . ASP A 1 88 ? 8.154 2.305 1.389 1.00 94.88 88 ASP A O 1
ATOM 669 N N . LYS A 1 89 ? 7.237 2.091 -0.648 1.00 95.38 89 LYS A N 1
ATOM 670 C CA . LYS A 1 89 ? 5.865 2.309 -0.157 1.00 95.38 89 LYS A CA 1
ATOM 671 C C . LYS A 1 89 ? 5.357 1.159 0.706 1.00 95.38 89 LYS A C 1
ATOM 673 O O . LYS A 1 89 ? 4.669 1.406 1.695 1.00 95.38 89 LYS A O 1
ATOM 678 N N . ALA A 1 90 ? 5.726 -0.079 0.386 1.00 93.56 90 ALA A N 1
ATOM 679 C CA . ALA A 1 90 ? 5.403 -1.235 1.214 1.00 93.56 90 ALA A CA 1
ATOM 680 C C . ALA A 1 90 ? 6.043 -1.126 2.610 1.00 93.56 90 ALA A C 1
ATOM 682 O O . ALA A 1 90 ? 5.378 -1.399 3.605 1.00 93.56 90 ALA A O 1
ATOM 683 N N . ASP A 1 91 ? 7.290 -0.660 2.713 1.00 94.25 91 ASP A N 1
ATOM 684 C CA . ASP A 1 91 ? 7.961 -0.425 3.998 1.00 94.25 91 ASP A CA 1
ATOM 685 C C . ASP A 1 91 ? 7.254 0.661 4.831 1.00 94.25 91 ASP A C 1
ATOM 687 O O . ASP A 1 91 ? 7.057 0.495 6.038 1.00 94.25 91 ASP A O 1
ATOM 691 N N . ALA A 1 92 ? 6.781 1.737 4.190 1.00 94.94 92 ALA A N 1
ATOM 692 C CA . ALA A 1 92 ? 5.968 2.758 4.856 1.00 94.94 92 ALA A CA 1
ATOM 693 C C . ALA A 1 92 ? 4.664 2.178 5.436 1.00 94.94 92 ALA A C 1
ATOM 695 O O . ALA A 1 92 ? 4.323 2.460 6.584 1.00 94.94 92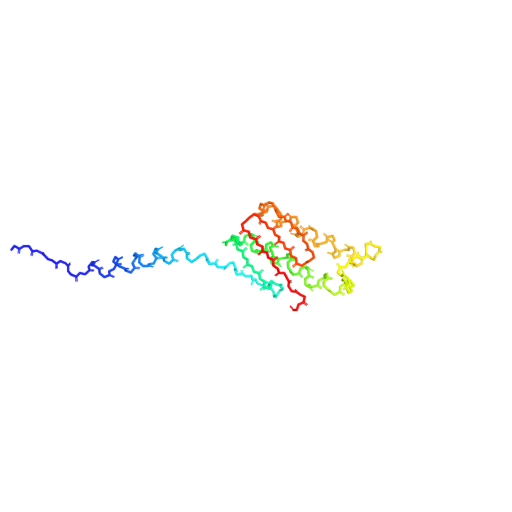 ALA A O 1
ATOM 696 N N . VAL A 1 93 ? 3.973 1.314 4.686 1.00 94.19 93 VAL A N 1
ATOM 697 C CA . VAL A 1 93 ? 2.778 0.601 5.168 1.00 94.19 93 VAL A CA 1
ATOM 698 C C . VAL A 1 93 ? 3.134 -0.377 6.298 1.00 94.19 93 VAL A C 1
ATOM 700 O O . VAL A 1 93 ? 2.428 -0.440 7.304 1.00 94.19 93 VAL A O 1
ATOM 703 N N . ALA A 1 94 ? 4.248 -1.107 6.184 1.00 94.50 94 ALA A N 1
ATOM 704 C CA . ALA A 1 94 ? 4.695 -2.088 7.177 1.00 94.50 94 ALA A CA 1
ATOM 705 C C . ALA A 1 94 ? 5.033 -1.467 8.540 1.00 94.50 94 ALA A C 1
ATOM 707 O O . ALA A 1 94 ? 4.873 -2.113 9.573 1.00 94.50 94 ALA A O 1
ATOM 708 N N . LYS A 1 95 ? 5.483 -0.209 8.556 1.00 94.94 95 LYS A N 1
ATOM 709 C CA . LYS A 1 95 ? 5.733 0.549 9.792 1.00 94.94 95 LYS A CA 1
ATOM 710 C C . LYS A 1 95 ? 4.453 0.893 10.554 1.00 94.94 95 LYS A C 1
ATOM 712 O O . LYS A 1 95 ? 4.513 1.096 11.764 1.00 94.94 95 LYS A O 1
ATOM 717 N N . LEU A 1 96 ? 3.324 0.976 9.852 1.00 94.00 96 LEU A N 1
ATOM 718 C CA . LEU A 1 96 ? 2.033 1.374 10.413 1.00 94.00 96 LEU A CA 1
ATOM 719 C C . LEU A 1 96 ? 1.128 0.170 10.710 1.00 94.00 96 LEU A C 1
ATOM 721 O O . LEU A 1 96 ? 0.301 0.232 11.618 1.00 94.00 96 LEU A O 1
ATOM 725 N N . LEU A 1 97 ? 1.286 -0.929 9.965 1.00 91.50 97 LEU A N 1
ATOM 726 C CA . LEU A 1 97 ? 0.473 -2.136 10.103 1.00 91.50 97 LEU A CA 1
ATOM 727 C C . LEU A 1 97 ? 1.257 -3.287 10.762 1.00 91.50 97 LEU A C 1
ATOM 729 O O . LEU A 1 97 ? 2.290 -3.713 10.240 1.00 91.50 97 LEU A O 1
ATOM 733 N N . PRO A 1 98 ? 0.759 -3.865 11.870 1.00 85.06 98 PRO A N 1
ATOM 734 C CA . PRO A 1 98 ? 1.439 -4.958 12.556 1.00 85.06 98 PRO A CA 1
ATOM 735 C C . PRO A 1 98 ? 1.433 -6.240 11.712 1.00 85.06 98 PRO A C 1
ATOM 737 O O . PRO A 1 98 ? 0.392 -6.677 11.222 1.00 85.06 98 PRO A O 1
ATOM 740 N N . ASN A 1 99 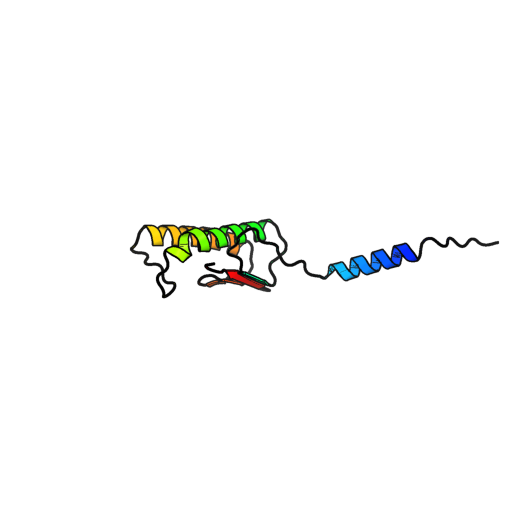? 2.597 -6.888 11.597 1.00 91.06 99 ASN A N 1
ATOM 741 C CA . ASN A 1 99 ? 2.784 -8.133 10.837 1.00 91.06 99 ASN A CA 1
ATOM 742 C C . ASN A 1 99 ? 2.340 -8.033 9.366 1.00 91.06 99 ASN A C 1
ATOM 744 O O . ASN A 1 99 ? 1.803 -8.997 8.816 1.00 91.06 99 ASN A O 1
ATOM 748 N N . ALA A 1 100 ? 2.556 -6.877 8.731 1.00 93.12 100 ALA A N 1
ATOM 749 C CA . ALA A 1 100 ? 2.258 -6.697 7.318 1.00 93.12 100 ALA A CA 1
ATOM 750 C C . ALA A 1 100 ? 3.072 -7.668 6.439 1.00 93.12 100 ALA A C 1
ATOM 752 O O . ALA A 1 100 ? 4.299 -7.731 6.506 1.00 93.12 100 ALA A O 1
ATOM 753 N N . GLN A 1 101 ? 2.369 -8.423 5.602 1.00 93.75 101 GLN A N 1
ATOM 754 C CA . GLN A 1 101 ? 2.893 -9.357 4.617 1.00 93.75 101 GLN A CA 1
ATOM 755 C C . GLN A 1 101 ? 2.412 -8.921 3.240 1.00 93.75 101 GLN A C 1
ATOM 757 O O . GLN A 1 101 ? 1.208 -8.855 2.985 1.00 93.75 101 GLN A O 1
ATOM 762 N N . PHE A 1 102 ? 3.363 -8.645 2.356 1.00 91.94 102 PHE A N 1
ATOM 763 C CA . PHE A 1 102 ? 3.092 -8.183 1.003 1.00 91.94 102 PHE A CA 1
ATOM 764 C C . PHE A 1 102 ? 3.181 -9.346 0.023 1.00 91.94 102 PHE A C 1
ATOM 766 O O . PHE A 1 102 ? 4.110 -10.152 0.056 1.00 91.94 102 PHE A O 1
ATOM 773 N N . MET A 1 103 ? 2.193 -9.410 -0.854 1.00 88.62 103 MET A N 1
ATOM 774 C CA . MET A 1 103 ? 2.094 -10.310 -1.991 1.00 88.62 103 MET A CA 1
ATOM 775 C C . MET A 1 103 ? 1.772 -9.468 -3.228 1.00 88.62 103 MET A C 1
ATOM 777 O O . MET A 1 103 ? 1.389 -8.301 -3.125 1.00 88.62 103 MET A O 1
ATOM 781 N N . THR A 1 104 ? 1.904 -10.062 -4.408 1.00 85.44 104 THR A N 1
ATOM 782 C CA . THR A 1 104 ? 1.525 -9.449 -5.686 1.00 85.44 104 THR A CA 1
ATOM 783 C C . THR A 1 104 ? 0.092 -8.905 -5.613 1.00 85.44 104 THR A C 1
ATOM 785 O O . THR A 1 104 ? -0.860 -9.678 -5.533 1.00 85.44 104 THR A O 1
ATOM 788 N N . GLY A 1 105 ? -0.056 -7.576 -5.589 1.00 86.88 105 GLY A N 1
ATOM 789 C CA . GLY A 1 105 ? -1.351 -6.895 -5.498 1.00 86.88 105 GLY A CA 1
ATOM 790 C C . GLY A 1 105 ? -2.122 -7.091 -4.185 1.00 86.88 105 GLY A C 1
ATOM 791 O O . GLY A 1 105 ? -3.332 -6.894 -4.168 1.00 86.88 105 GLY A O 1
ATOM 792 N N . MET A 1 106 ? -1.487 -7.499 -3.083 1.00 92.62 106 MET A N 1
ATOM 793 C CA . MET A 1 106 ? -2.180 -7.682 -1.800 1.00 92.62 106 MET A CA 1
ATOM 794 C C . MET A 1 106 ? -1.257 -7.414 -0.612 1.00 92.62 106 MET A C 1
ATOM 796 O O . MET A 1 106 ? -0.104 -7.834 -0.605 1.00 92.62 106 MET A O 1
ATOM 800 N N . VAL A 1 107 ? -1.788 -6.786 0.435 1.00 94.50 107 VAL A N 1
ATOM 801 C CA . VAL A 1 107 ? -1.148 -6.732 1.754 1.00 94.50 107 VAL A CA 1
ATOM 802 C C . VAL A 1 107 ? -2.072 -7.348 2.797 1.00 94.50 107 VAL A C 1
ATOM 804 O O . VAL A 1 107 ? -3.254 -7.021 2.879 1.00 94.50 107 VAL A O 1
ATOM 807 N N . LYS A 1 108 ? -1.541 -8.267 3.600 1.00 95.62 108 LYS A N 1
ATOM 808 C CA . LYS A 1 108 ? -2.226 -8.879 4.745 1.00 95.62 108 LYS A CA 1
ATOM 809 C C . LYS A 1 108 ? -1.532 -8.444 6.027 1.00 95.62 108 LYS A C 1
ATOM 811 O O . LYS A 1 108 ? -0.316 -8.362 6.045 1.00 95.62 108 LYS A O 1
ATOM 816 N N . PHE A 1 109 ? -2.272 -8.202 7.095 1.00 94.50 109 PHE A N 1
ATOM 817 C CA . PHE A 1 109 ? -1.725 -7.800 8.392 1.00 94.50 109 PHE A CA 1
ATOM 818 C C . PHE A 1 109 ? -2.581 -8.390 9.516 1.00 94.50 109 PHE A C 1
ATOM 820 O O . PHE A 1 109 ? -3.583 -9.067 9.257 1.00 94.50 109 PHE A O 1
ATOM 827 N N . ASP A 1 110 ? -2.174 -8.194 10.768 1.00 90.94 110 ASP A N 1
ATOM 828 C CA . ASP A 1 110 ? -2.969 -8.684 11.891 1.00 90.94 110 ASP A CA 1
ATOM 829 C C . ASP A 1 110 ? -4.318 -7.951 11.951 1.00 90.94 110 ASP A C 1
ATOM 831 O O . ASP A 1 110 ? -4.374 -6.724 11.983 1.00 90.94 110 ASP A O 1
ATOM 835 N N . GLY A 1 111 ? -5.411 -8.711 11.901 1.00 86.31 111 GLY A N 1
ATOM 836 C CA . GLY A 1 111 ? -6.766 -8.161 11.907 1.00 86.31 111 GLY A CA 1
ATOM 837 C C . GLY A 1 111 ? -7.315 -7.720 10.545 1.00 86.31 111 GLY A C 1
ATOM 838 O O . GLY A 1 111 ? -8.488 -7.361 10.490 1.00 86.31 111 GLY A O 1
ATOM 839 N N . GLY A 1 112 ? -6.553 -7.803 9.443 1.00 92.31 112 GLY A N 1
ATOM 840 C CA . GLY A 1 112 ? -7.058 -7.315 8.156 1.00 92.31 112 GLY A CA 1
ATOM 841 C C . GLY A 1 112 ? -6.244 -7.632 6.900 1.00 92.31 112 GLY A C 1
ATOM 842 O O . GLY A 1 112 ? -5.238 -8.345 6.912 1.00 92.31 112 GLY A O 1
ATOM 843 N N . ARG A 1 113 ? -6.741 -7.125 5.769 1.00 94.50 113 ARG A N 1
ATOM 844 C CA . ARG A 1 113 ? -6.091 -7.195 4.454 1.00 94.50 113 ARG A CA 1
ATOM 845 C C . ARG A 1 113 ? -6.577 -6.097 3.513 1.00 94.50 113 ARG A C 1
ATOM 847 O O . ARG A 1 113 ? -7.712 -5.632 3.620 1.00 94.50 113 ARG A O 1
ATOM 854 N N . VAL A 1 114 ? -5.737 -5.761 2.542 1.00 94.31 114 VAL A N 1
ATOM 855 C CA . VAL A 1 114 ? -6.075 -4.933 1.384 1.00 94.31 114 VAL A CA 1
ATOM 856 C C . VAL A 1 114 ? -5.699 -5.677 0.110 1.00 94.31 114 VAL A C 1
ATOM 858 O O . VAL A 1 114 ? -4.588 -6.188 -0.016 1.00 94.31 114 VAL A O 1
ATOM 861 N N . GLU A 1 115 ? -6.640 -5.747 -0.824 1.00 94.00 115 GLU A N 1
ATOM 862 C CA . GLU A 1 115 ? -6.484 -6.347 -2.145 1.00 94.00 115 GLU A CA 1
ATOM 863 C C . GLU A 1 115 ? -6.546 -5.240 -3.192 1.00 94.00 115 GLU A C 1
ATOM 865 O O . GLU A 1 115 ? -7.463 -4.410 -3.186 1.00 94.00 115 GLU A O 1
ATOM 870 N N . LEU A 1 116 ? -5.569 -5.246 -4.090 1.00 91.81 116 LEU A N 1
ATOM 871 C CA . LEU A 1 116 ? -5.468 -4.307 -5.188 1.00 91.81 116 LEU A CA 1
ATOM 872 C C . LEU A 1 116 ? -5.979 -4.933 -6.482 1.00 91.81 116 LEU A C 1
ATOM 874 O O . LEU A 1 116 ? -5.846 -6.136 -6.709 1.00 91.81 116 LEU A O 1
ATOM 878 N N . SER A 1 117 ? -6.531 -4.098 -7.351 1.00 84.94 117 SER A N 1
ATOM 879 C CA . SER A 1 117 ? -6.841 -4.448 -8.731 1.00 84.94 117 SER A CA 1
ATOM 880 C C . SER A 1 117 ? -5.829 -3.819 -9.683 1.00 84.94 117 SER A C 1
ATOM 882 O O . SER A 1 117 ? -5.204 -2.803 -9.387 1.00 84.94 117 SER A O 1
ATOM 884 N N . SER A 1 118 ? -5.693 -4.432 -10.852 1.00 71.06 118 SER A N 1
ATOM 885 C CA . SER A 1 118 ? -5.003 -3.877 -12.017 1.00 71.06 118 SER A CA 1
ATOM 886 C C . SER A 1 118 ? -5.927 -3.056 -12.933 1.00 71.06 118 SER A C 1
ATOM 888 O O . SER A 1 118 ? -5.511 -2.680 -14.025 1.00 71.06 118 SER A O 1
ATOM 890 N N . SER A 1 119 ? -7.183 -2.824 -12.523 1.00 58.22 119 SER A N 1
ATOM 891 C CA . SER A 1 119 ? -8.242 -2.152 -13.306 1.00 58.22 119 SER A CA 1
ATOM 892 C C . SER A 1 119 ? -8.428 -0.679 -12.961 1.00 58.22 119 SER A C 1
ATOM 894 O O . SER A 1 119 ? -8.328 -0.344 -11.762 1.00 58.22 119 SER A O 1
#

Radius of gyration: 21.99 Å; chains: 1; bounding box: 65×34×61 Å

Foldseek 3Di:
DDDDPPPPVVVVVVVVVVVVVVPPQPFADAPAPFFPDKFQQPVDPQLRVLVNQLLCLLQVQQLVQQDPVLDFDCVDPSSVVSVVSSVVSQVSNPVVFAPWDDDRQKIDGVRIIIGTDND

Organism: NCBI:txid1802422